Protein AF-A0A7C0VK56-F1 (afdb_monomer)

Structure (mmCIF, N/CA/C/O backbone):
data_AF-A0A7C0VK56-F1
#
_entry.id   AF-A0A7C0VK56-F1
#
loop_
_atom_site.group_PDB
_atom_site.id
_atom_site.type_symbol
_atom_site.label_atom_id
_atom_site.label_alt_id
_atom_site.label_comp_id
_atom_site.label_asym_id
_atom_site.label_entity_id
_atom_site.label_seq_id
_atom_site.pdbx_PDB_ins_code
_atom_site.Cartn_x
_atom_site.Cartn_y
_atom_site.Cartn_z
_atom_site.occupancy
_atom_site.B_iso_or_equiv
_atom_site.auth_seq_id
_atom_site.auth_comp_id
_atom_site.auth_asym_id
_atom_site.auth_atom_id
_atom_site.pdbx_PDB_model_num
ATOM 1 N N . MET A 1 1 ? -16.710 0.048 12.174 1.00 90.81 1 MET A N 1
ATOM 2 C CA . MET A 1 1 ? -15.605 0.810 11.556 1.00 90.81 1 MET A CA 1
ATOM 3 C C . MET A 1 1 ? -14.454 -0.154 11.352 1.00 90.81 1 MET A C 1
ATOM 5 O O . MET A 1 1 ? -13.966 -0.663 12.349 1.00 90.81 1 MET A O 1
ATOM 9 N N . ALA A 1 2 ? -14.091 -0.451 10.104 1.00 97.06 2 ALA A N 1
ATOM 10 C CA . ALA A 1 2 ? -12.974 -1.342 9.789 1.00 97.06 2 ALA A CA 1
ATOM 11 C C . ALA A 1 2 ? -11.666 -0.548 9.647 1.00 97.06 2 ALA A C 1
ATOM 13 O O . ALA A 1 2 ? -11.690 0.616 9.231 1.00 97.06 2 ALA A O 1
ATOM 14 N N . LYS A 1 3 ? -10.540 -1.182 9.973 1.00 97.88 3 LYS A N 1
ATOM 15 C CA . LYS A 1 3 ? -9.186 -0.710 9.684 1.00 97.88 3 LYS A CA 1
ATOM 16 C C . LYS A 1 3 ? -8.752 -1.236 8.322 1.00 97.88 3 LYS A C 1
ATOM 18 O O . LYS A 1 3 ? -8.660 -2.443 8.116 1.00 97.88 3 LYS A O 1
ATOM 23 N N . VAL A 1 4 ? -8.488 -0.323 7.399 1.00 98.31 4 VAL A N 1
ATOM 24 C CA . VAL A 1 4 ? -8.171 -0.608 6.000 1.00 98.31 4 VAL A CA 1
ATOM 25 C C . VAL A 1 4 ? -6.738 -0.169 5.723 1.00 98.31 4 VAL A C 1
ATOM 27 O O . VAL A 1 4 ? -6.391 0.994 5.931 1.00 98.31 4 VAL A O 1
ATOM 30 N N . LEU A 1 5 ? -5.916 -1.070 5.191 1.00 98.12 5 LEU A N 1
ATOM 31 C CA . LEU A 1 5 ? -4.605 -0.730 4.646 1.00 98.12 5 LEU A CA 1
ATOM 32 C C . LEU A 1 5 ? -4.600 -0.914 3.129 1.00 98.12 5 LEU A C 1
ATOM 34 O O . LEU A 1 5 ? -4.840 -1.999 2.606 1.00 98.12 5 LEU A O 1
ATOM 38 N N . ILE A 1 6 ? -4.288 0.164 2.418 1.00 98.44 6 ILE A N 1
ATOM 39 C CA . ILE A 1 6 ? -4.082 0.178 0.974 1.00 98.44 6 ILE A CA 1
ATOM 40 C C . ILE A 1 6 ? -2.586 0.319 0.722 1.00 98.44 6 ILE A C 1
ATOM 42 O O . ILE A 1 6 ? -1.997 1.374 0.968 1.00 98.44 6 ILE A O 1
ATOM 46 N N . VAL A 1 7 ? -1.964 -0.733 0.200 1.00 98.31 7 VAL A N 1
ATOM 47 C CA . VAL A 1 7 ? -0.548 -0.724 -0.169 1.00 98.31 7 VAL A CA 1
ATOM 48 C C . VAL A 1 7 ? -0.428 -0.615 -1.675 1.00 98.31 7 VAL A C 1
ATOM 50 O O . VAL A 1 7 ? -0.944 -1.461 -2.405 1.00 98.31 7 VAL A O 1
ATOM 53 N N . TYR A 1 8 ? 0.262 0.416 -2.161 1.00 98.19 8 TYR A N 1
ATOM 54 C CA . TYR A 1 8 ? 0.404 0.618 -3.597 1.00 98.19 8 TYR A CA 1
ATOM 55 C C . TYR A 1 8 ? 1.807 1.020 -4.031 1.00 98.19 8 TYR A C 1
ATOM 57 O O . TYR A 1 8 ? 2.521 1.740 -3.332 1.00 98.19 8 TYR A O 1
ATOM 65 N N . ASP A 1 9 ? 2.156 0.666 -5.264 1.00 97.69 9 ASP A N 1
ATOM 66 C CA . ASP A 1 9 ? 3.237 1.319 -5.991 1.00 97.69 9 ASP A CA 1
ATOM 67 C C . ASP A 1 9 ? 2.748 1.905 -7.322 1.00 97.69 9 ASP A C 1
ATOM 69 O O . ASP A 1 9 ? 1.647 1.620 -7.784 1.00 97.69 9 ASP A O 1
ATOM 73 N N . SER A 1 10 ? 3.515 2.825 -7.907 1.00 96.50 10 SER A N 1
ATOM 74 C CA . SER A 1 10 ? 3.106 3.584 -9.087 1.00 96.50 10 SER A CA 1
ATOM 75 C C . SER A 1 10 ? 4.313 4.173 -9.810 1.00 96.50 10 SER A C 1
ATOM 77 O O . SER A 1 10 ? 5.126 4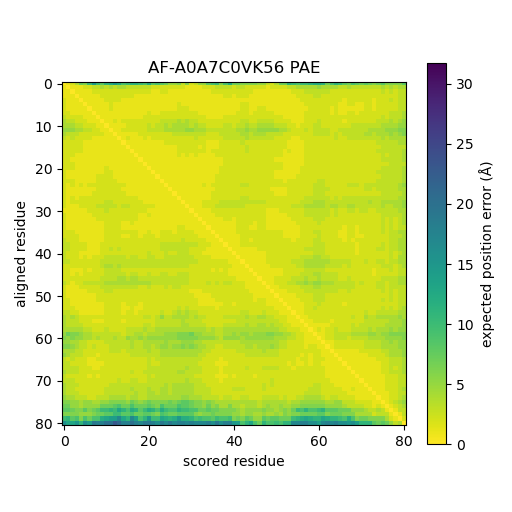.850 -9.187 1.00 96.50 10 SER A O 1
ATOM 79 N N . LEU A 1 11 ? 4.380 3.969 -11.131 1.00 93.81 11 LEU A N 1
ATOM 80 C CA . LEU A 1 11 ? 5.433 4.522 -11.995 1.00 93.81 11 LEU A CA 1
ATOM 81 C C . LEU A 1 11 ? 5.110 5.933 -12.498 1.00 93.81 11 LEU A C 1
ATOM 83 O O . LEU A 1 11 ? 5.959 6.813 -12.486 1.00 93.81 11 LEU A O 1
ATOM 87 N N . ARG A 1 12 ? 3.872 6.143 -12.966 1.00 94.88 12 ARG A N 1
ATOM 88 C CA . ARG A 1 12 ? 3.422 7.393 -13.615 1.00 94.88 12 ARG A CA 1
ATOM 89 C C . ARG A 1 12 ? 2.233 8.050 -12.909 1.00 94.88 12 ARG A C 1
ATOM 91 O O . ARG A 1 12 ? 1.552 8.892 -13.478 1.00 94.88 12 ARG A O 1
ATOM 98 N N . GLY A 1 13 ? 1.928 7.627 -11.685 1.00 96.56 13 GLY A N 1
ATOM 99 C CA . GLY A 1 13 ? 0.852 8.206 -10.877 1.00 96.56 13 GLY A CA 1
ATOM 100 C C . GLY A 1 13 ? -0.539 7.592 -11.078 1.00 96.56 13 GLY A C 1
ATOM 101 O O . GLY A 1 13 ? -1.380 7.796 -10.214 1.00 96.56 13 GLY A O 1
ATOM 102 N N . GLY A 1 14 ? -0.788 6.793 -12.123 1.00 97.38 14 GLY A N 1
ATOM 103 C CA . GLY A 1 14 ? -2.108 6.183 -12.373 1.00 97.38 14 GLY A CA 1
ATOM 104 C C . GLY A 1 14 ? -2.633 5.365 -11.187 1.00 97.38 14 GLY A C 1
ATOM 105 O O . GLY A 1 14 ? -3.672 5.689 -10.620 1.00 97.38 14 GLY A O 1
ATOM 106 N N . THR A 1 15 ? -1.852 4.384 -10.730 1.00 97.62 15 THR A N 1
ATOM 107 C CA . THR A 1 15 ? -2.200 3.563 -9.559 1.00 97.62 15 THR A CA 1
ATOM 108 C C . THR A 1 15 ? -2.310 4.391 -8.278 1.00 97.62 15 THR A C 1
ATOM 110 O O . THR A 1 15 ? -3.164 4.114 -7.446 1.00 97.62 15 THR A O 1
ATOM 113 N N . LYS A 1 16 ? -1.496 5.451 -8.139 1.00 98.00 16 LYS A N 1
ATOM 114 C CA . LYS A 1 16 ? -1.573 6.374 -6.994 1.00 98.00 16 LYS A CA 1
A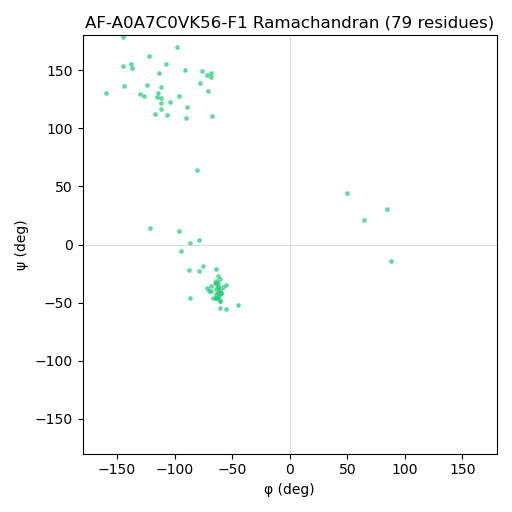TOM 115 C C . LYS A 1 16 ? -2.941 7.049 -6.935 1.00 98.00 16 LYS A C 1
ATOM 117 O O . LYS A 1 16 ? -3.560 7.047 -5.886 1.00 98.00 16 LYS A O 1
ATOM 122 N N . ARG A 1 17 ? -3.421 7.584 -8.062 1.00 98.44 17 ARG A N 1
ATOM 123 C CA . ARG A 1 17 ? -4.734 8.246 -8.128 1.00 98.44 17 ARG A CA 1
ATOM 124 C C . ARG A 1 17 ? -5.862 7.294 -7.736 1.00 98.44 17 ARG A C 1
ATOM 126 O O . ARG A 1 17 ? -6.745 7.698 -6.996 1.00 98.44 17 ARG A O 1
ATOM 133 N N . ILE A 1 18 ? -5.806 6.039 -8.190 1.00 98.31 18 ILE A N 1
ATOM 134 C CA . ILE A 1 18 ? -6.787 5.009 -7.813 1.00 98.31 18 ILE A CA 1
ATOM 135 C C . ILE A 1 18 ? -6.711 4.710 -6.309 1.00 98.31 18 ILE A C 1
ATOM 137 O O . ILE A 1 18 ? -7.744 4.677 -5.651 1.00 98.31 18 ILE A O 1
ATOM 141 N N . ALA A 1 19 ? -5.507 4.528 -5.758 1.00 98.38 19 ALA A N 1
ATOM 142 C CA . ALA A 1 19 ? -5.317 4.265 -4.332 1.00 98.38 19 ALA A CA 1
ATOM 143 C C . ALA A 1 19 ? -5.800 5.432 -3.453 1.00 98.38 19 ALA A C 1
ATOM 145 O O . ALA A 1 19 ? -6.465 5.198 -2.448 1.00 98.38 19 ALA A O 1
ATOM 146 N N . ASP A 1 20 ? -5.513 6.674 -3.856 1.00 98.38 20 ASP A N 1
ATOM 147 C CA . ASP A 1 20 ? -5.974 7.878 -3.161 1.00 98.38 20 ASP A CA 1
ATOM 148 C C . ASP A 1 20 ? -7.510 7.985 -3.201 1.00 98.38 20 ASP A C 1
ATOM 150 O O . ASP A 1 20 ? -8.127 8.212 -2.165 1.00 98.38 20 ASP A O 1
ATOM 154 N N . LEU A 1 21 ? -8.133 7.766 -4.369 1.00 98.62 21 LEU A N 1
ATOM 155 C CA . LEU A 1 21 ? -9.595 7.781 -4.532 1.00 98.62 21 LEU A CA 1
ATOM 156 C C . LEU A 1 21 ? -10.277 6.688 -3.704 1.00 98.62 21 LEU A C 1
ATOM 158 O O . LEU A 1 21 ? -11.249 6.958 -3.008 1.00 98.62 21 LEU A O 1
ATOM 162 N N . ALA A 1 22 ? -9.760 5.458 -3.743 1.00 98.38 22 ALA A N 1
ATOM 163 C CA . ALA A 1 22 ? -10.280 4.374 -2.916 1.00 98.38 22 ALA A CA 1
ATOM 164 C C . ALA A 1 22 ? -10.140 4.699 -1.421 1.00 98.38 22 ALA A C 1
ATOM 166 O O . ALA A 1 22 ? -11.066 4.464 -0.649 1.00 98.38 22 ALA A O 1
ATOM 167 N N . GLY A 1 23 ? -9.009 5.291 -1.022 1.00 98.50 23 GLY A N 1
ATOM 168 C CA . GLY A 1 23 ? -8.782 5.742 0.346 1.00 98.50 23 GLY A CA 1
ATOM 169 C C . GLY A 1 23 ? -9.777 6.810 0.798 1.00 98.50 23 GLY A C 1
ATOM 170 O O . GLY A 1 23 ? -10.323 6.703 1.895 1.00 98.50 23 GLY A O 1
ATOM 171 N N . GLN A 1 24 ? -10.058 7.795 -0.058 1.00 98.50 24 GLN A N 1
ATOM 172 C CA . GLN A 1 24 ? -11.070 8.826 0.186 1.00 98.50 24 GLN A CA 1
ATOM 173 C C . GLN A 1 24 ? -12.462 8.211 0.355 1.00 98.50 24 GLN A C 1
ATOM 175 O O . GLN A 1 24 ? -13.068 8.391 1.406 1.00 98.50 24 GLN A O 1
ATOM 180 N N . LEU A 1 25 ? -12.923 7.410 -0.610 1.00 98.44 25 LEU A N 1
ATOM 181 C CA . LEU A 1 25 ? -14.261 6.807 -0.583 1.00 98.44 25 LEU A CA 1
ATOM 182 C C . LEU A 1 25 ? -14.484 5.910 0.643 1.00 98.44 25 LEU A C 1
ATOM 184 O O . LEU A 1 25 ? -15.541 5.955 1.272 1.00 98.44 25 LEU A O 1
ATOM 188 N N . LEU A 1 26 ? -13.489 5.100 1.016 1.00 98.38 26 LEU A N 1
ATOM 189 C CA . LEU A 1 26 ? -13.571 4.241 2.201 1.00 98.38 26 LEU A CA 1
ATOM 190 C C . LEU A 1 26 ? -13.567 5.057 3.501 1.00 98.38 26 LEU A C 1
ATOM 192 O O . LEU A 1 26 ? -14.269 4.704 4.448 1.00 98.38 26 LEU A O 1
ATOM 196 N N . THR A 1 27 ? -12.823 6.165 3.541 1.00 98.38 27 THR A N 1
ATOM 197 C CA . THR A 1 27 ? -12.833 7.090 4.683 1.00 98.38 27 THR A CA 1
ATOM 198 C C . THR A 1 27 ? -14.193 7.774 4.819 1.00 98.38 27 THR A C 1
ATOM 200 O O . THR A 1 27 ? -14.765 7.785 5.907 1.00 98.38 27 THR A O 1
ATOM 203 N N . GLU A 1 28 ? -14.754 8.273 3.713 1.00 98.50 28 GLU A N 1
ATOM 204 C CA . GLU A 1 28 ? -16.103 8.862 3.650 1.00 98.50 28 GLU A CA 1
ATOM 205 C C . GLU A 1 28 ? -17.193 7.859 4.053 1.00 98.50 28 GLU A C 1
ATOM 207 O O . GLU A 1 28 ? -18.200 8.235 4.648 1.00 98.50 28 GLU A O 1
ATOM 212 N N . SER A 1 29 ? -16.954 6.568 3.813 1.00 98.12 29 SER A N 1
ATOM 213 C CA . SER A 1 29 ? -17.828 5.468 4.238 1.00 98.12 29 SER A CA 1
ATOM 214 C C . SER A 1 29 ? -17.682 5.093 5.725 1.00 98.12 29 SER A C 1
ATOM 216 O O . SER A 1 29 ? -18.308 4.140 6.189 1.00 98.12 29 SER A O 1
ATOM 218 N N . GLY A 1 30 ? -16.867 5.818 6.501 1.00 98.06 30 GLY A N 1
ATOM 219 C CA . GLY A 1 30 ? -16.714 5.614 7.945 1.00 98.06 30 GLY A CA 1
ATOM 220 C C . GLY A 1 30 ? -15.709 4.523 8.332 1.00 98.06 30 GLY A C 1
ATOM 221 O O . GLY A 1 30 ? -15.888 3.839 9.347 1.00 98.06 30 GLY A O 1
ATOM 222 N N . HIS A 1 31 ? -14.667 4.310 7.527 1.00 98.56 31 HIS A N 1
ATOM 223 C CA . HIS A 1 31 ? -13.557 3.402 7.840 1.00 98.56 31 HIS A CA 1
ATOM 224 C C . HIS A 1 31 ? -12.273 4.163 8.184 1.00 98.56 31 HIS A C 1
ATOM 226 O O . HIS A 1 31 ? -12.074 5.302 7.767 1.00 98.56 31 HIS A O 1
ATOM 232 N N . GLN A 1 32 ? -11.379 3.525 8.943 1.00 98.31 32 GLN A N 1
ATOM 233 C CA . GLN A 1 32 ? -10.049 4.063 9.221 1.00 98.31 32 GLN A CA 1
ATOM 234 C C . GLN A 1 32 ? -9.091 3.560 8.143 1.00 98.31 32 GLN A C 1
ATOM 236 O O . GLN A 1 32 ? -8.770 2.374 8.123 1.00 98.31 32 GLN A O 1
ATOM 241 N N . VAL A 1 33 ? -8.647 4.445 7.248 1.00 98.44 33 VAL A N 1
ATOM 242 C CA . VAL A 1 33 ? -7.874 4.051 6.064 1.00 98.44 33 VAL A CA 1
ATOM 243 C C . VAL A 1 33 ? -6.451 4.590 6.107 1.00 98.44 33 VAL A C 1
ATOM 245 O O . VAL A 1 33 ? -6.229 5.789 6.262 1.00 98.44 33 VAL A O 1
ATOM 248 N N . THR A 1 34 ? -5.486 3.704 5.879 1.00 98.38 34 THR A N 1
ATOM 249 C CA . THR A 1 34 ? -4.080 4.045 5.660 1.00 98.38 34 THR A CA 1
ATOM 250 C C . THR A 1 34 ? -3.708 3.724 4.220 1.00 98.38 34 THR A C 1
ATOM 252 O O . THR A 1 34 ? -3.870 2.592 3.772 1.00 98.38 34 THR A O 1
ATOM 255 N N . VAL A 1 35 ? -3.166 4.703 3.492 1.00 98.31 35 VAL A N 1
ATOM 256 C CA . VAL A 1 35 ? -2.642 4.511 2.132 1.00 98.31 35 VAL A CA 1
ATOM 257 C C . VAL A 1 35 ? -1.124 4.668 2.162 1.00 98.31 35 VAL A C 1
ATOM 259 O O . VAL A 1 35 ? -0.609 5.741 2.478 1.00 98.31 35 VAL A O 1
ATOM 262 N N . ALA A 1 36 ? -0.386 3.605 1.842 1.00 98.12 36 ALA A N 1
ATOM 263 C CA . ALA A 1 36 ? 1.062 3.563 2.029 1.00 98.12 36 ALA A CA 1
ATOM 264 C C . ALA A 1 36 ? 1.815 2.923 0.854 1.00 98.12 36 ALA A C 1
ATOM 266 O O . ALA A 1 36 ? 1.299 2.097 0.103 1.00 98.12 36 ALA A O 1
ATOM 267 N N . LYS A 1 37 ? 3.092 3.301 0.721 1.00 97.75 37 LYS A N 1
ATOM 268 C CA . LYS A 1 37 ? 4.059 2.584 -0.121 1.00 97.75 37 LYS A CA 1
ATOM 269 C C . LYS A 1 37 ? 4.506 1.299 0.593 1.00 97.75 37 LYS A C 1
ATOM 271 O O . LYS A 1 37 ? 4.661 1.344 1.814 1.00 97.75 37 LYS A O 1
ATOM 276 N N . PRO A 1 38 ? 4.854 0.217 -0.128 1.00 97.12 38 PRO A N 1
ATOM 277 C CA . PRO A 1 38 ? 5.257 -1.056 0.480 1.00 97.12 38 PRO A CA 1
ATOM 278 C C . PRO A 1 38 ? 6.417 -0.948 1.474 1.00 97.12 38 PRO A C 1
ATOM 280 O O . PRO A 1 38 ? 6.443 -1.626 2.498 1.00 97.12 38 PRO A O 1
ATOM 283 N N . ALA A 1 39 ? 7.365 -0.047 1.200 1.00 96.00 39 ALA A N 1
ATOM 284 C CA . ALA A 1 39 ? 8.525 0.194 2.056 1.00 96.00 39 ALA A CA 1
ATOM 285 C C . ALA A 1 39 ? 8.168 0.750 3.447 1.00 96.00 39 ALA A C 1
ATOM 287 O O . ALA A 1 39 ? 8.975 0.641 4.362 1.00 96.00 39 ALA A O 1
ATOM 288 N N . LYS A 1 40 ? 6.980 1.348 3.610 1.00 97.00 40 LYS A N 1
ATOM 289 C CA . LYS A 1 40 ? 6.518 1.935 4.877 1.00 97.00 40 LYS A CA 1
ATOM 290 C C . LYS A 1 40 ? 5.665 0.986 5.718 1.00 97.00 40 LYS A C 1
ATOM 292 O O . LYS A 1 40 ? 5.296 1.356 6.821 1.00 97.00 40 LYS A O 1
ATOM 297 N N . VAL A 1 41 ? 5.336 -0.193 5.194 1.00 96.75 41 VAL A N 1
ATOM 298 C CA . VAL A 1 41 ? 4.436 -1.148 5.846 1.00 96.75 41 VAL A CA 1
ATOM 299 C C . VAL A 1 41 ? 5.252 -2.176 6.617 1.00 96.75 41 VAL A C 1
ATOM 301 O O . VAL A 1 41 ? 6.167 -2.798 6.068 1.00 96.75 41 VAL A O 1
ATOM 304 N N . THR A 1 42 ? 4.927 -2.364 7.887 1.00 94.25 42 THR A N 1
ATOM 305 C CA . THR A 1 42 ? 5.528 -3.361 8.780 1.00 94.25 42 THR A CA 1
ATOM 306 C C . THR A 1 42 ? 4.661 -4.620 8.870 1.00 94.25 42 THR A C 1
ATOM 308 O O . THR A 1 42 ? 3.534 -4.638 8.386 1.00 94.25 42 THR A O 1
ATOM 311 N N . ALA A 1 43 ? 5.180 -5.689 9.481 1.00 91.69 43 ALA A N 1
ATOM 312 C CA . ALA A 1 43 ? 4.379 -6.886 9.754 1.00 91.69 43 ALA A CA 1
ATOM 313 C C . ALA A 1 43 ? 3.234 -6.591 10.742 1.00 91.69 43 ALA A C 1
ATOM 315 O O . ALA A 1 43 ? 2.115 -7.044 10.537 1.00 91.69 43 ALA A O 1
ATOM 316 N N . ALA A 1 44 ? 3.485 -5.750 11.752 1.00 92.12 44 ALA A N 1
ATOM 317 C CA . ALA A 1 44 ? 2.462 -5.338 12.709 1.00 92.12 44 ALA A CA 1
ATOM 318 C C . ALA A 1 44 ? 1.307 -4.578 12.035 1.00 92.12 44 ALA A C 1
ATOM 320 O O . ALA A 1 44 ? 0.153 -4.781 12.395 1.00 92.12 44 ALA A O 1
ATOM 321 N N . ASP A 1 45 ? 1.596 -3.754 11.021 1.00 94.56 45 ASP A N 1
ATOM 322 C CA . ASP A 1 45 ? 0.548 -3.066 10.254 1.00 94.56 45 ASP A CA 1
ATOM 323 C C . ASP A 1 45 ? -0.352 -4.051 9.496 1.00 94.56 45 ASP A C 1
ATOM 325 O O . ASP A 1 45 ? -1.538 -3.787 9.334 1.00 94.56 45 ASP A O 1
ATOM 329 N N . LEU A 1 46 ? 0.199 -5.179 9.033 1.00 93.81 46 LEU A N 1
ATOM 330 C CA . LEU A 1 46 ? -0.558 -6.217 8.327 1.00 93.81 46 LEU A CA 1
ATOM 331 C C . LEU A 1 46 ? -1.481 -6.995 9.269 1.00 93.81 46 LEU A C 1
ATOM 333 O O . LEU A 1 46 ? -2.589 -7.343 8.880 1.00 93.81 46 LEU A O 1
ATOM 337 N N . GLU A 1 47 ? -1.039 -7.249 10.499 1.00 91.44 47 GLU A N 1
ATOM 338 C CA . GLU A 1 47 ? -1.828 -7.958 11.514 1.00 91.44 47 GLU A CA 1
ATOM 339 C C . GLU A 1 47 ? -2.881 -7.061 12.182 1.00 91.44 47 GLU A C 1
ATOM 341 O O . GLU A 1 47 ? -3.873 -7.549 12.718 1.00 91.44 47 GLU A O 1
ATOM 346 N N . ALA A 1 48 ? -2.677 -5.743 12.161 1.00 92.25 48 ALA A N 1
ATOM 347 C CA . ALA A 1 48 ? -3.538 -4.781 12.841 1.00 92.25 48 ALA A CA 1
ATOM 348 C C . ALA A 1 48 ? -4.758 -4.323 12.021 1.00 92.25 48 ALA A C 1
ATOM 350 O O . ALA A 1 48 ? -5.504 -3.465 12.510 1.00 92.25 48 ALA A O 1
ATOM 351 N N . VAL A 1 49 ? -4.949 -4.832 10.798 1.00 95.69 49 VAL A N 1
ATOM 352 C CA . VAL A 1 49 ? -6.016 -4.401 9.881 1.00 95.69 49 VAL A CA 1
ATOM 353 C C . VAL A 1 49 ? -7.062 -5.472 9.617 1.00 95.69 49 VAL A C 1
ATOM 355 O O . VAL A 1 49 ? -6.764 -6.658 9.559 1.00 95.69 49 VAL A O 1
ATOM 358 N N . ASP A 1 50 ? -8.295 -5.019 9.399 1.00 95.81 50 ASP A N 1
ATOM 359 C CA . ASP A 1 50 ? -9.435 -5.873 9.059 1.00 95.81 50 ASP A CA 1
ATOM 360 C C . ASP A 1 50 ? -9.535 -6.103 7.541 1.00 95.81 50 ASP A C 1
ATOM 362 O O . ASP A 1 50 ? -10.161 -7.057 7.084 1.00 95.81 50 ASP A O 1
ATOM 366 N N . PHE A 1 51 ? -8.943 -5.205 6.742 1.00 95.50 51 PHE A N 1
ATOM 367 C CA . PHE A 1 51 ? -8.964 -5.264 5.284 1.00 95.50 51 PHE A CA 1
ATOM 368 C C . PHE A 1 51 ? -7.648 -4.774 4.675 1.00 95.50 51 PHE A C 1
ATOM 370 O O . PHE A 1 51 ? -7.114 -3.727 5.053 1.00 95.50 51 PHE A O 1
ATOM 377 N N . LEU A 1 52 ? -7.164 -5.509 3.673 1.00 95.44 52 LEU A N 1
ATOM 378 C CA . LEU A 1 52 ? -5.915 -5.240 2.973 1.00 95.44 52 LEU A CA 1
ATOM 379 C C . LEU A 1 52 ? -6.157 -5.176 1.461 1.00 95.44 52 LEU A C 1
ATOM 381 O O . LEU A 1 52 ? -6.716 -6.100 0.875 1.00 95.44 52 LEU A O 1
ATOM 385 N N . MET A 1 53 ? -5.708 -4.096 0.821 1.00 96.25 53 MET A N 1
ATOM 386 C CA . MET A 1 53 ? -5.784 -3.915 -0.630 1.00 96.25 53 MET A CA 1
ATOM 387 C C . MET A 1 53 ? -4.402 -3.652 -1.220 1.00 96.25 53 MET A C 1
ATOM 389 O O . MET A 1 53 ? -3.640 -2.836 -0.702 1.00 96.25 53 MET A O 1
ATOM 393 N N . PHE A 1 54 ? -4.108 -4.292 -2.352 1.00 96.44 54 PHE A N 1
ATOM 394 C CA . PHE A 1 54 ? -2.866 -4.097 -3.097 1.00 96.44 54 PHE A CA 1
ATOM 395 C C . PHE A 1 54 ? -3.117 -3.401 -4.434 1.00 96.44 54 PHE A C 1
ATOM 397 O O . PHE A 1 54 ? -4.020 -3.775 -5.178 1.00 96.44 54 PHE A O 1
ATOM 404 N N . GLY A 1 55 ? -2.281 -2.418 -4.768 1.00 96.38 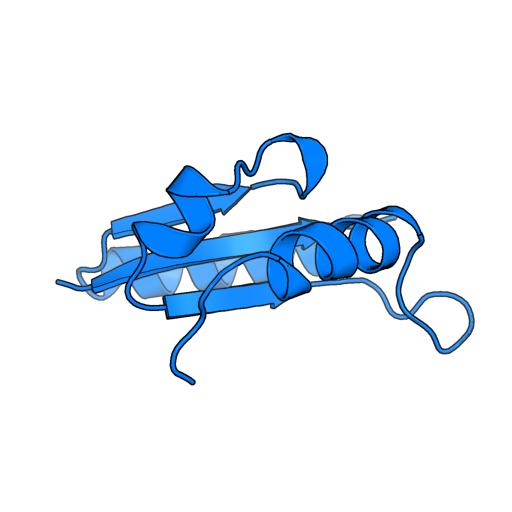55 GLY A N 1
ATOM 405 C CA . GLY A 1 55 ? -2.317 -1.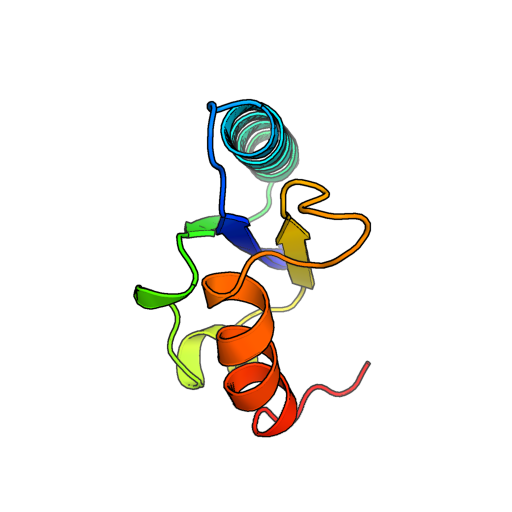720 -6.052 1.00 96.38 55 GLY A CA 1
ATOM 406 C C . GLY A 1 55 ? -0.942 -1.658 -6.711 1.00 96.38 55 GLY A C 1
ATOM 407 O O . GLY A 1 55 ? 0.030 -1.207 -6.114 1.00 96.38 5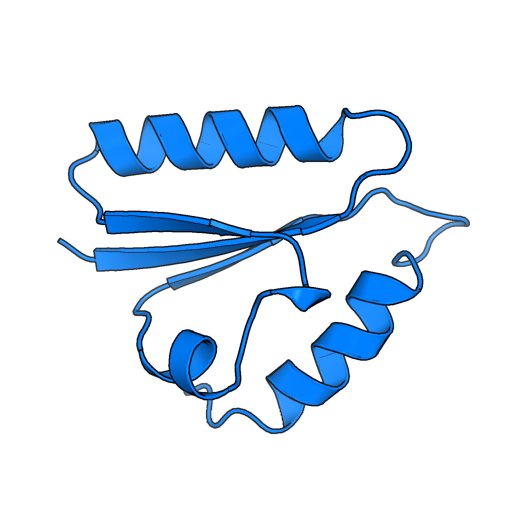5 GLY A O 1
ATOM 408 N N . GLY A 1 56 ? -0.838 -2.046 -7.978 1.00 95.62 56 GLY A N 1
ATOM 409 C CA . GLY A 1 56 ? 0.402 -1.905 -8.741 1.00 95.62 56 GLY A CA 1
ATOM 410 C C . GLY A 1 56 ? 0.132 -1.578 -10.204 1.00 95.62 56 GLY A C 1
ATOM 411 O O . GLY A 1 56 ? -0.935 -1.914 -10.717 1.00 95.62 56 GLY A O 1
ATOM 412 N N . PRO A 1 57 ? 1.059 -0.902 -10.903 1.00 96.50 57 PRO A N 1
ATOM 413 C CA . PRO A 1 57 ? 0.994 -0.836 -12.353 1.00 96.50 57 PRO A CA 1
ATOM 414 C C . PRO A 1 57 ? 1.269 -2.228 -12.931 1.00 96.50 57 PRO A C 1
ATOM 416 O O . PRO A 1 57 ? 2.140 -2.943 -12.433 1.00 96.50 57 PRO A O 1
ATOM 419 N N . THR A 1 58 ? 0.597 -2.583 -14.025 1.00 94.69 58 THR A N 1
ATOM 420 C CA . THR A 1 58 ? 1.026 -3.716 -14.851 1.00 94.69 58 THR A CA 1
ATOM 421 C C . THR A 1 58 ? 2.356 -3.353 -15.508 1.00 94.69 58 THR A C 1
ATOM 423 O O . THR A 1 58 ? 2.417 -2.474 -16.369 1.00 94.69 58 THR A O 1
ATOM 426 N N . TYR A 1 59 ? 3.434 -4.008 -15.087 1.00 93.06 59 TYR A N 1
ATOM 427 C CA . TYR A 1 59 ? 4.797 -3.747 -15.532 1.00 93.06 59 TYR A CA 1
ATOM 428 C C . TYR A 1 59 ? 5.349 -4.984 -16.238 1.00 93.06 59 TYR A C 1
ATOM 430 O O . TYR A 1 59 ? 5.525 -6.024 -15.619 1.00 93.06 59 TYR A O 1
ATOM 438 N N . HIS A 1 60 ? 5.571 -4.898 -17.553 1.00 94.12 60 HIS A N 1
ATOM 439 C CA . HIS A 1 60 ? 5.974 -6.042 -18.390 1.00 94.12 60 HIS A CA 1
ATOM 440 C C . HIS A 1 60 ? 5.100 -7.298 -18.198 1.00 94.12 60 HIS A C 1
ATOM 442 O O . HIS A 1 60 ? 5.613 -8.409 -18.130 1.00 94.12 60 HIS A O 1
ATOM 448 N N . LYS A 1 61 ? 3.770 -7.112 -18.157 1.00 94.19 61 LYS A N 1
ATOM 449 C CA . LYS A 1 61 ? 2.768 -8.172 -17.903 1.00 94.19 61 LYS A CA 1
ATOM 450 C C . LYS A 1 61 ? 2.862 -8.805 -16.504 1.00 94.19 61 LYS A C 1
ATOM 452 O O . LYS A 1 61 ? 2.365 -9.905 -16.301 1.00 94.19 61 LYS A O 1
ATOM 457 N N . ASP A 1 62 ? 3.470 -8.104 -15.553 1.00 94.19 62 ASP A N 1
ATOM 458 C CA . ASP A 1 62 ? 3.750 -8.604 -14.209 1.00 94.19 62 ASP A CA 1
ATOM 459 C C . ASP A 1 62 ? 3.625 -7.475 -13.162 1.00 94.19 62 ASP A C 1
ATOM 461 O O . ASP A 1 62 ? 3.334 -6.318 -13.487 1.00 94.19 62 ASP A O 1
ATOM 465 N N . LEU A 1 63 ? 3.836 -7.804 -11.889 1.00 93.06 63 LEU A N 1
ATOM 466 C CA . LEU A 1 63 ? 3.988 -6.862 -10.788 1.00 93.06 63 LEU A CA 1
ATOM 467 C C . LEU A 1 63 ? 5.332 -6.132 -10.870 1.00 93.06 63 LEU A C 1
ATOM 469 O O . LEU A 1 63 ? 6.370 -6.696 -11.223 1.00 93.06 63 LEU A O 1
ATOM 473 N N . ILE A 1 64 ? 5.339 -4.871 -10.445 1.00 95.31 64 ILE A N 1
ATOM 474 C CA . ILE A 1 64 ? 6.585 -4.132 -10.256 1.00 95.31 64 ILE A CA 1
ATOM 475 C C . ILE A 1 64 ? 7.385 -4.699 -9.069 1.00 95.31 64 ILE A C 1
ATOM 477 O O . ILE A 1 64 ? 6.812 -5.154 -8.078 1.00 95.31 64 ILE A O 1
ATOM 481 N N . GLY A 1 65 ? 8.718 -4.642 -9.161 1.00 96.25 65 GLY A N 1
ATOM 482 C CA . GLY A 1 65 ? 9.650 -5.219 -8.182 1.00 96.25 65 GLY A CA 1
ATOM 483 C C . GLY A 1 65 ? 9.310 -4.943 -6.709 1.00 96.25 65 GLY A C 1
ATOM 484 O O . GLY A 1 65 ? 9.183 -5.904 -5.955 1.00 96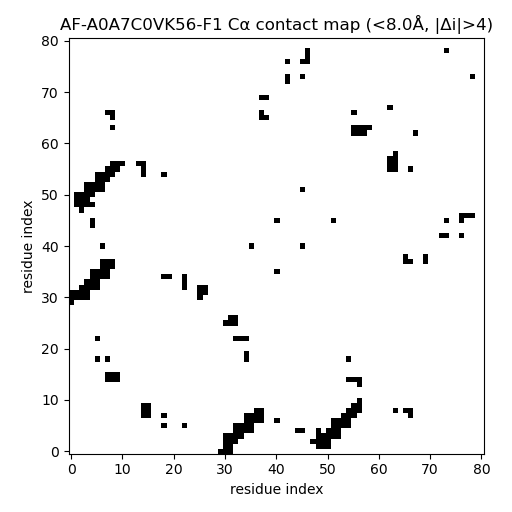.25 65 GLY A O 1
ATOM 485 N N . PRO A 1 66 ? 9.078 -3.684 -6.286 1.00 95.75 66 PRO A N 1
ATOM 486 C CA . PRO A 1 66 ? 8.742 -3.379 -4.894 1.00 95.75 66 PRO A CA 1
ATOM 487 C C . PR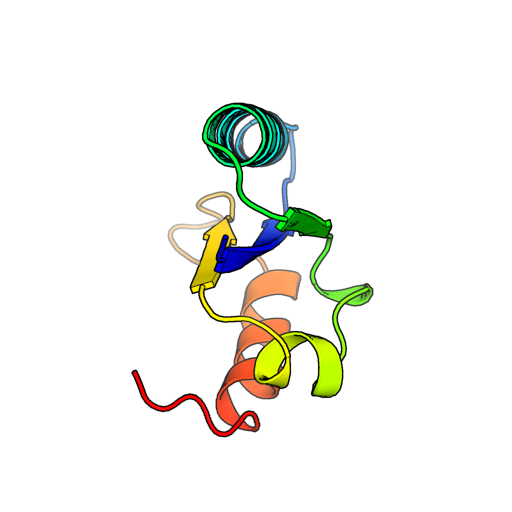O A 1 66 ? 7.492 -4.099 -4.374 1.00 95.75 66 PRO A C 1
ATOM 489 O O . PRO A 1 66 ? 7.476 -4.524 -3.221 1.00 95.75 66 PRO A O 1
ATOM 492 N N . MET A 1 67 ? 6.470 -4.284 -5.218 1.00 96.94 67 MET A N 1
ATOM 493 C CA . MET A 1 67 ? 5.272 -5.040 -4.843 1.00 96.94 67 MET A CA 1
ATOM 494 C C . MET A 1 67 ? 5.575 -6.534 -4.716 1.00 96.94 67 MET A C 1
ATOM 496 O O . MET A 1 67 ? 5.111 -7.155 -3.768 1.00 96.94 67 MET A O 1
ATOM 500 N N . LYS A 1 68 ? 6.396 -7.107 -5.608 1.00 95.56 68 LYS A N 1
ATOM 501 C CA . LYS A 1 68 ? 6.815 -8.516 -5.499 1.00 95.56 68 LYS A CA 1
ATOM 502 C C . LYS A 1 68 ? 7.573 -8.784 -4.204 1.00 95.56 68 LYS A C 1
ATOM 504 O O . LYS A 1 68 ? 7.241 -9.718 -3.487 1.00 95.56 68 LYS A O 1
ATOM 509 N N . THR A 1 69 ? 8.556 -7.942 -3.883 1.00 95.25 69 THR A N 1
ATOM 510 C CA . THR A 1 69 ? 9.322 -8.070 -2.636 1.00 95.25 69 THR A CA 1
ATOM 511 C C . THR A 1 69 ? 8.413 -7.954 -1.416 1.00 95.25 69 THR A C 1
ATOM 513 O O . THR A 1 69 ? 8.575 -8.679 -0.440 1.00 95.25 69 THR A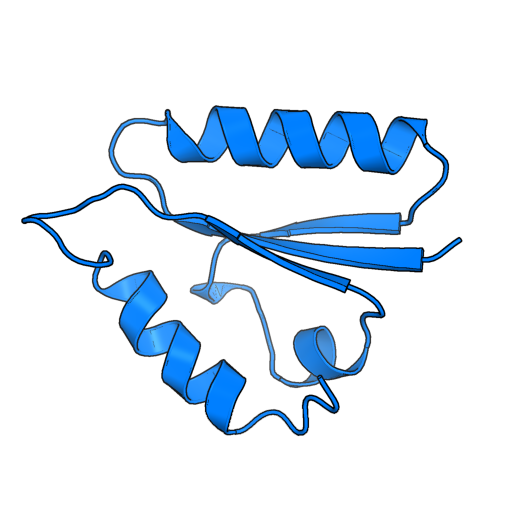 O 1
ATOM 516 N N . PHE A 1 70 ? 7.431 -7.057 -1.474 1.00 95.62 70 PHE A N 1
ATOM 517 C CA . PHE A 1 70 ? 6.468 -6.879 -0.399 1.00 95.62 70 PHE A CA 1
ATOM 518 C C . PHE A 1 70 ? 5.579 -8.106 -0.168 1.00 95.62 70 PHE A C 1
ATOM 520 O O . PHE A 1 70 ? 5.262 -8.391 0.983 1.00 95.62 70 PHE A O 1
ATOM 527 N N . LEU A 1 71 ? 5.242 -8.874 -1.208 1.00 93.75 71 LEU A N 1
ATOM 528 C CA . LEU A 1 71 ? 4.457 -10.100 -1.040 1.00 93.75 71 LEU A CA 1
ATOM 529 C C . LEU A 1 71 ? 5.161 -11.158 -0.182 1.00 93.75 71 LEU A C 1
ATOM 531 O O . LEU A 1 71 ? 4.468 -11.912 0.488 1.00 93.75 71 LEU A O 1
ATOM 535 N N . PHE A 1 72 ? 6.498 -11.186 -0.117 1.00 92.75 72 PHE A N 1
ATOM 536 C CA . PHE A 1 72 ? 7.194 -12.065 0.834 1.00 92.75 72 PHE A CA 1
ATOM 537 C C . PHE A 1 72 ? 6.892 -11.680 2.287 1.00 92.75 72 PHE A C 1
ATOM 539 O O . PHE A 1 72 ? 6.558 -12.539 3.090 1.00 92.75 72 PHE A O 1
ATOM 546 N N . LYS A 1 73 ? 6.885 -10.377 2.601 1.00 91.38 73 LYS A N 1
ATOM 547 C CA . LYS A 1 73 ? 6.491 -9.879 3.930 1.00 91.38 73 LYS A CA 1
ATOM 548 C C . LYS A 1 73 ? 5.031 -10.212 4.256 1.00 91.38 73 LYS A C 1
ATOM 550 O O . LYS A 1 73 ? 4.708 -10.480 5.405 1.00 91.38 73 LYS A O 1
ATOM 555 N N . VAL A 1 74 ? 4.154 -10.169 3.253 1.00 92.81 74 VAL A N 1
ATOM 556 C CA . VAL A 1 74 ? 2.744 -10.556 3.403 1.00 92.81 74 VAL A CA 1
ATOM 557 C C . VAL A 1 74 ? 2.606 -12.059 3.638 1.00 92.81 74 VAL A C 1
ATOM 559 O O . VAL A 1 74 ? 1.805 -12.453 4.473 1.00 92.81 74 VAL A O 1
ATOM 562 N N . ALA A 1 75 ? 3.387 -12.888 2.944 1.00 89.75 75 ALA A N 1
ATOM 563 C CA . ALA A 1 75 ? 3.378 -14.339 3.123 1.00 89.75 75 ALA A CA 1
ATOM 564 C C . ALA A 1 75 ? 3.840 -14.763 4.527 1.00 89.75 75 ALA A C 1
ATOM 566 O O . ALA A 1 75 ? 3.354 -15.759 5.055 1.00 89.75 75 ALA A O 1
ATOM 567 N N . ASP A 1 76 ? 4.739 -13.987 5.137 1.00 87.88 76 ASP A N 1
ATOM 568 C CA . ASP A 1 76 ? 5.164 -14.189 6.525 1.00 87.88 76 ASP A CA 1
ATOM 569 C C . ASP A 1 76 ? 4.104 -13.728 7.546 1.00 87.88 76 ASP A C 1
ATOM 571 O O . ASP A 1 76 ? 4.146 -14.131 8.711 1.00 87.88 76 ASP A O 1
ATOM 575 N N . ALA A 1 77 ? 3.148 -12.886 7.134 1.00 87.31 77 ALA A N 1
ATOM 576 C CA . ALA A 1 77 ? 2.049 -12.452 7.985 1.00 87.31 77 ALA A CA 1
ATOM 577 C C . ALA A 1 77 ? 0.980 -13.550 8.077 1.00 87.31 77 ALA A C 1
ATOM 579 O O . ALA A 1 77 ? 0.604 -14.178 7.087 1.00 87.31 77 ALA A O 1
ATOM 580 N N . LYS A 1 78 ? 0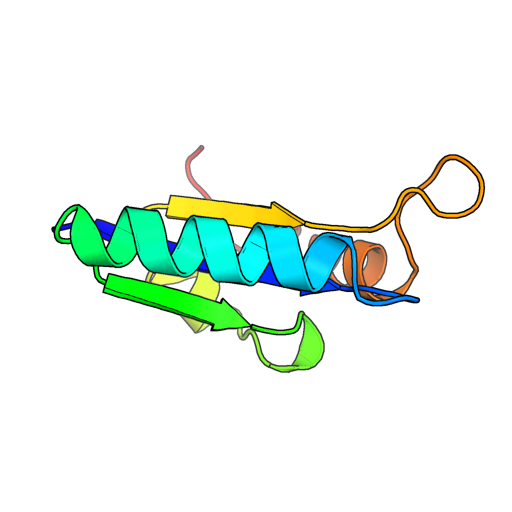.434 -13.761 9.278 1.00 80.88 78 LYS A N 1
ATOM 581 C CA . LYS A 1 78 ? -0.612 -14.767 9.524 1.00 80.88 78 LYS A CA 1
ATOM 582 C C . LYS A 1 78 ? -1.991 -14.250 9.111 1.00 80.88 78 LYS A C 1
ATOM 584 O O . LYS A 1 78 ? -2.869 -14.063 9.951 1.00 80.88 78 LYS A O 1
ATOM 589 N N . LEU A 1 79 ? -2.172 -13.993 7.819 1.00 83.69 79 LEU A N 1
ATOM 590 C CA . LEU A 1 79 ? -3.467 -13.604 7.268 1.00 83.69 79 LEU A CA 1
ATOM 591 C C . LEU A 1 79 ? -4.420 -14.808 7.282 1.00 83.69 79 LEU A C 1
ATOM 593 O O . LEU A 1 79 ? -4.047 -15.905 6.876 1.00 83.69 79 LEU A O 1
ATOM 597 N N . ALA A 1 80 ? -5.644 -14.600 7.766 1.00 76.88 80 ALA A N 1
ATOM 598 C CA . ALA A 1 80 ? -6.655 -15.651 7.934 1.00 76.88 80 ALA A CA 1
ATOM 599 C C . ALA A 1 80 ? -7.657 -15.746 6.761 1.00 76.88 80 ALA A C 1
ATOM 601 O O . ALA A 1 80 ? -8.705 -16.373 6.913 1.00 76.88 80 ALA A O 1
ATOM 602 N N . GLY A 1 81 ? -7.365 -15.064 5.647 1.00 62.00 81 GLY A N 1
ATOM 603 C CA . GLY A 1 81 ? -8.233 -14.954 4.467 1.00 62.00 81 GLY A CA 1
ATOM 604 C C . GLY A 1 81 ? -8.100 -16.106 3.485 1.00 62.00 81 GLY A C 1
ATOM 605 O O . GLY A 1 81 ? -6.993 -16.681 3.395 1.00 62.00 81 GLY A O 1
#

Foldseek 3Di:
DWEEEEEEDDDPCPQVVVLVVVQVVVVVVPYHYDYYYLVPDALVNLVVGPYYHYTADCDPVDGDPSVVVSVVSVVVRPDPD

Mean predicted aligned error: 2.63 Å

pLDDT: mean 94.92, std 5.38, range [62.0, 98.62]

Secondary structure (DSSP, 8-state):
--EEEEEE--SSSHHHHHHHHHHHHHHHTT-EEEEE-GGG--HHHHHT-SEEEEE---BTTB--HHHHHHHHHHHHS----

Sequence (81 aa):
MAKVLIVYDSLRGGTKRIADLAGQLLTESGHQVTVAKPAKVTAADLEAVDFLMFGGPTYHKDLIGPMKTFLFKVADAKLAG

Solvent-accessible surface area (backbone atoms only — not comparable to full-atom values): 4800 Å² total; per-residue (Å²): 118,52,36,34,40,38,37,38,46,57,91,85,46,65,41,45,54,52,52,53,50,52,43,48,55,43,35,78,69,57,31,52,62,46,79,42,46,56,91,78,60,54,64,66,61,62,73,71,39,78,41,81,46,81,43,61,46,80,41,94,90,37,71,41,67,68,60,54,60,41,48,55,57,53,69,74,39,91,73,91,124

Nearest PDB structures (foldseek):
  5wid-assembly2_B  TM=9.541E-01  e=3.475E-04  Methanosarcina acetivorans C2A
  5yoc-assembly1_A  TM=8.695E-01  e=1.844E-03  Nitratidesulfovibrio vulgaris str. Hildenborough
  5yog-assembly1_A  TM=8.693E-01  e=2.252E-03  Nitratidesulfovibrio vulgaris str. Hildenborough
  1xt6-assembly1_A  TM=8.043E-01  e=2.252E-03  Nitratidesulfovibrio vulgaris str. Hildenborough
  4h2d-assembly2_B  TM=7.469E-01  e=5.018E-03  Homo sapiens

Radius of gyration: 12.56 Å; Cα contacts (8 Å, |Δi|>4): 120; chains: 1; bounding box: 28×24×31 Å